Protein AF-A0A539E2A4-F1 (afdb_monomer_lite)

pLDDT: mean 96.12, std 3.12, range [81.56, 98.38]

Structure (mmCIF, N/CA/C/O backbone):
data_AF-A0A539E2A4-F1
#
_entry.id   AF-A0A539E2A4-F1
#
loop_
_atom_site.group_PDB
_atom_site.id
_atom_site.type_symbol
_atom_site.label_atom_id
_atom_site.label_alt_id
_atom_site.label_comp_id
_atom_site.label_asym_id
_atom_site.label_entity_id
_atom_site.label_seq_id
_atom_site.pdbx_PDB_ins_code
_atom_site.Cartn_x
_atom_site.Cartn_y
_atom_site.Cartn_z
_atom_site.occupancy
_atom_site.B_iso_or_equiv
_atom_site.auth_seq_id
_atom_site.auth_comp_id
_atom_site.auth_asym_id
_atom_site.auth_atom_id
_atom_site.pdbx_PDB_model_num
ATOM 1 N N . VAL A 1 1 ? -4.974 3.819 1.420 1.00 92.81 1 VAL A N 1
ATOM 2 C CA . VAL A 1 1 ? -4.008 2.809 0.925 1.00 92.81 1 VAL A CA 1
ATOM 3 C C . VAL A 1 1 ? -2.714 2.989 1.701 1.00 92.81 1 VAL A C 1
ATOM 5 O O . VAL A 1 1 ? -2.343 4.132 1.936 1.00 92.81 1 VAL A O 1
ATOM 8 N N . VAL A 1 2 ? -2.080 1.909 2.149 1.00 97.19 2 VAL A N 1
ATOM 9 C CA . VAL A 1 2 ? -0.788 1.919 2.851 1.00 97.19 2 VAL A CA 1
ATOM 10 C C . VAL A 1 2 ? 0.276 1.265 1.977 1.00 97.19 2 VAL A C 1
ATOM 12 O O . VAL A 1 2 ? 0.009 0.261 1.316 1.00 97.19 2 VAL A O 1
ATOM 15 N N . ILE A 1 3 ? 1.469 1.862 1.947 1.00 96.88 3 ILE A N 1
ATOM 16 C CA . ILE A 1 3 ? 2.559 1.479 1.044 1.00 96.88 3 ILE A CA 1
ATOM 17 C C . ILE A 1 3 ? 3.883 1.547 1.808 1.00 96.88 3 ILE A C 1
ATOM 19 O O . ILE A 1 3 ? 4.110 2.457 2.604 1.00 96.88 3 ILE A O 1
ATOM 23 N N . CYS A 1 4 ? 4.754 0.571 1.580 1.00 96.31 4 CYS A N 1
ATOM 24 C CA . CYS A 1 4 ? 6.162 0.625 1.956 1.00 96.31 4 CYS A CA 1
ATOM 25 C C . CYS A 1 4 ? 7.008 0.036 0.819 1.00 96.31 4 CYS A C 1
ATOM 27 O O . CYS A 1 4 ? 6.473 -0.262 -0.245 1.00 96.31 4 CYS A O 1
ATOM 29 N N . HIS A 1 5 ? 8.312 -0.151 1.035 1.00 96.44 5 HIS A N 1
ATOM 30 C CA . HIS A 1 5 ? 9.202 -0.616 -0.030 1.00 96.44 5 HIS A CA 1
ATOM 31 C C . HIS A 1 5 ? 8.800 -1.983 -0.622 1.00 96.44 5 HIS A C 1
ATOM 33 O O . HIS A 1 5 ? 8.655 -2.093 -1.830 1.00 96.44 5 HIS A O 1
ATOM 39 N N . HIS A 1 6 ? 8.515 -2.978 0.233 1.00 96.25 6 HIS A N 1
ATOM 40 C CA . HIS A 1 6 ? 8.187 -4.359 -0.172 1.00 96.25 6 HIS A CA 1
ATOM 41 C C . HIS A 1 6 ? 6.830 -4.870 0.361 1.00 96.25 6 HIS A C 1
ATOM 43 O O . HIS A 1 6 ? 6.586 -6.070 0.432 1.00 96.25 6 HI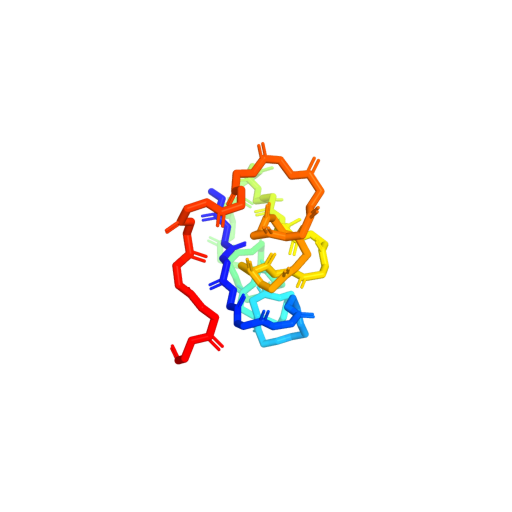S A O 1
ATOM 49 N N . GLY A 1 7 ? 5.952 -3.988 0.843 1.00 95.75 7 GLY A N 1
ATOM 50 C CA . GLY A 1 7 ? 4.607 -4.345 1.329 1.00 95.75 7 GLY A CA 1
ATOM 51 C C . GLY A 1 7 ? 4.507 -4.937 2.750 1.00 95.75 7 GLY A C 1
ATOM 52 O O . GLY A 1 7 ? 3.435 -4.868 3.348 1.00 95.75 7 GLY A O 1
ATOM 53 N N . MET A 1 8 ? 5.594 -5.456 3.340 1.00 96.81 8 MET A N 1
ATOM 54 C CA . MET A 1 8 ? 5.579 -6.094 4.679 1.00 96.81 8 MET A CA 1
ATOM 55 C C . MET A 1 8 ? 5.301 -5.101 5.823 1.00 96.81 8 MET A C 1
ATOM 57 O O . MET A 1 8 ? 4.444 -5.318 6.676 1.00 96.81 8 MET A O 1
ATOM 61 N N . ARG A 1 9 ? 6.008 -3.962 5.841 1.00 97.56 9 ARG A N 1
ATOM 62 C CA . ARG A 1 9 ? 5.835 -2.942 6.898 1.00 97.56 9 ARG A CA 1
ATOM 63 C C . ARG A 1 9 ? 4.477 -2.245 6.814 1.00 97.56 9 ARG A C 1
ATOM 65 O O . ARG A 1 9 ? 3.853 -1.975 7.836 1.00 97.56 9 ARG A O 1
ATOM 72 N N . SER A 1 10 ? 4.009 -1.967 5.597 1.00 97.06 10 SER A N 1
ATOM 73 C CA . SER A 1 10 ? 2.705 -1.348 5.380 1.00 97.06 10 SER A CA 1
ATOM 74 C C . SER A 1 10 ? 1.566 -2.304 5.711 1.00 97.06 10 SER A C 1
ATOM 76 O O . SER A 1 10 ? 0.542 -1.842 6.200 1.00 97.06 10 SER A O 1
ATOM 78 N N . GLN A 1 11 ? 1.754 -3.620 5.565 1.00 97.81 11 GLN A N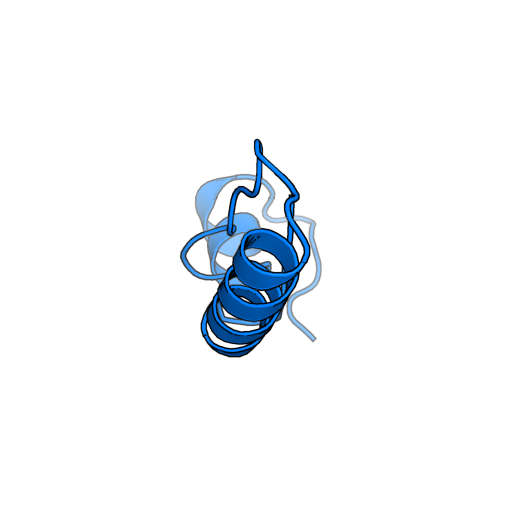 1
ATOM 79 C CA . GLN A 1 11 ? 0.794 -4.607 6.057 1.00 97.81 11 GLN A CA 1
ATOM 80 C C . GLN A 1 11 ? 0.603 -4.497 7.574 1.00 97.81 11 GLN A C 1
ATOM 82 O O . GLN A 1 11 ? -0.531 -4.419 8.045 1.00 97.81 11 GLN A O 1
ATOM 87 N N . GLN A 1 12 ? 1.694 -4.428 8.343 1.00 97.94 12 GLN A N 1
ATOM 88 C CA . GLN A 1 12 ? 1.619 -4.294 9.800 1.00 97.94 12 GLN A CA 1
ATOM 89 C C . GLN A 1 12 ? 0.950 -2.974 10.218 1.00 97.94 12 GLN A C 1
ATOM 91 O O . GLN A 1 12 ? 0.061 -2.974 11.070 1.00 97.94 12 GLN A O 1
ATOM 96 N N . ALA A 1 13 ? 1.296 -1.865 9.555 1.00 98.06 13 ALA A N 1
ATOM 97 C CA . ALA A 1 13 ? 0.617 -0.583 9.747 1.00 98.06 13 ALA A CA 1
ATOM 98 C C . ALA A 1 13 ? -0.875 -0.652 9.368 1.00 98.06 13 ALA A C 1
ATOM 100 O O . ALA A 1 13 ? -1.723 -0.080 10.050 1.00 98.06 13 ALA A O 1
ATOM 101 N N . GLY A 1 14 ? -1.214 -1.391 8.311 1.00 98.25 14 GLY A N 1
ATOM 102 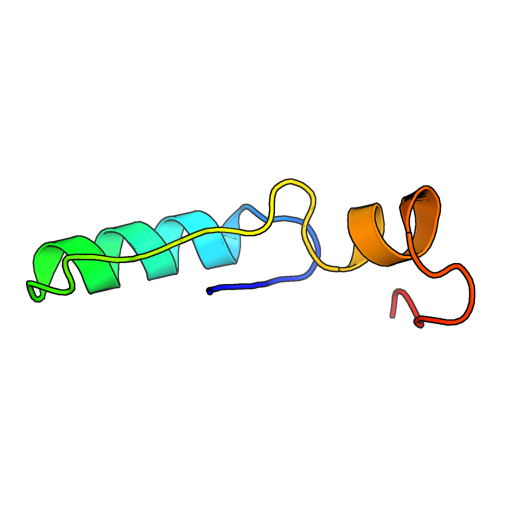C CA . GLY A 1 14 ? -2.588 -1.615 7.885 1.00 98.25 14 GLY A CA 1
ATOM 103 C C . GLY A 1 14 ? -3.410 -2.364 8.933 1.00 98.25 14 GLY A C 1
ATOM 104 O O . GLY A 1 14 ? -4.532 -1.960 9.229 1.00 98.25 14 GLY A O 1
ATOM 105 N N . HIS A 1 15 ? -2.840 -3.400 9.555 1.00 98.00 15 HIS A N 1
ATOM 106 C CA . HIS A 1 15 ? -3.479 -4.105 10.670 1.00 98.00 15 HIS A CA 1
ATOM 107 C C . HIS A 1 15 ? -3.736 -3.189 11.865 1.00 98.00 15 HIS A C 1
ATOM 109 O O . HIS A 1 15 ? -4.835 -3.212 12.419 1.00 98.00 15 HIS A O 1
ATOM 115 N N . TYR A 1 16 ? -2.771 -2.338 12.209 1.00 98.25 16 TYR A N 1
ATOM 116 C CA . TYR A 1 16 ? -2.945 -1.348 13.267 1.00 98.25 16 TYR A CA 1
ATOM 117 C C . TYR A 1 16 ? -4.076 -0.350 12.953 1.00 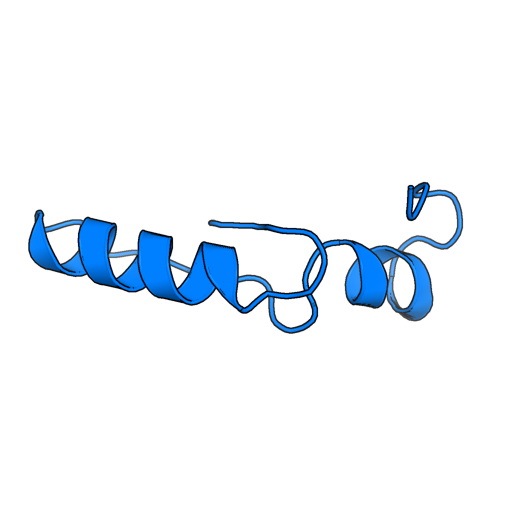98.25 16 TYR A C 1
ATOM 119 O O . TYR A 1 16 ? -4.933 -0.090 13.796 1.00 98.25 16 TYR A O 1
ATOM 127 N N . LEU A 1 17 ? -4.155 0.154 11.716 1.00 98.12 17 LEU A N 1
ATOM 128 C CA . LEU A 1 17 ? -5.254 1.027 11.282 1.00 98.12 17 LEU A CA 1
ATOM 129 C C . LEU A 1 17 ? -6.612 0.315 11.362 1.00 98.12 17 LEU A C 1
ATOM 131 O O . LEU A 1 17 ? -7.581 0.889 11.855 1.00 98.12 17 LEU A O 1
ATOM 135 N N . MET A 1 18 ? -6.693 -0.947 10.943 1.00 97.94 18 MET A N 1
ATOM 136 C CA . MET A 1 18 ? -7.929 -1.724 11.074 1.00 97.94 18 MET A CA 1
ATOM 137 C C . MET A 1 18 ? -8.362 -1.870 12.541 1.00 97.94 18 MET A C 1
ATOM 139 O O . MET A 1 18 ? -9.546 -1.718 12.841 1.00 97.94 18 MET A O 1
ATOM 143 N N . GLN A 1 19 ? -7.420 -2.076 13.470 1.00 98.12 19 GLN A N 1
ATOM 144 C CA . GLN A 1 19 ? -7.707 -2.128 14.912 1.00 98.12 19 GLN A CA 1
ATOM 145 C C . GLN A 1 19 ? -8.235 -0.800 15.470 1.00 98.12 19 GLN A C 1
ATOM 147 O O . GLN A 1 19 ? -9.057 -0.807 16.382 1.00 98.12 19 GLN A O 1
ATOM 152 N N . MET A 1 20 ? -7.825 0.336 14.902 1.00 98.06 20 MET A N 1
ATOM 153 C CA . MET A 1 20 ? -8.347 1.660 15.268 1.00 98.06 20 MET A CA 1
ATOM 154 C C . MET A 1 20 ? -9.732 1.966 14.668 1.00 98.06 20 MET A C 1
ATOM 156 O O . MET A 1 20 ? -10.257 3.061 14.858 1.00 98.06 20 MET A O 1
ATOM 160 N N . GLY A 1 21 ? -10.340 1.020 13.946 1.00 98.38 21 GLY A N 1
ATOM 161 C CA . GLY A 1 21 ? -11.688 1.158 13.391 1.00 98.38 21 GLY A CA 1
ATOM 162 C C . GLY A 1 21 ? -11.739 1.697 11.961 1.00 98.38 21 GLY A C 1
ATOM 163 O O . GLY A 1 21 ? -12.830 1.966 11.449 1.00 98.38 21 GLY A O 1
ATOM 164 N N . PHE A 1 22 ? -10.597 1.827 11.276 1.00 98.19 22 PHE A N 1
ATOM 165 C CA . PHE A 1 22 ? -10.593 2.141 9.849 1.00 98.19 22 PHE A CA 1
ATOM 166 C C . PHE A 1 22 ? -11.143 0.951 9.055 1.00 98.19 22 PHE A C 1
ATOM 168 O O . PHE A 1 22 ? -10.556 -0.127 9.024 1.00 98.19 22 PHE A O 1
ATOM 175 N N . LYS A 1 23 ? -12.280 1.157 8.383 1.00 96.31 23 LYS A N 1
ATOM 176 C CA . LYS A 1 23 ? -13.010 0.088 7.677 1.00 96.31 23 LYS A CA 1
ATOM 177 C C . LYS A 1 23 ? -12.450 -0.243 6.294 1.00 96.31 23 LYS A C 1
ATOM 179 O O . LYS A 1 23 ? -12.729 -1.310 5.764 1.00 96.31 23 LYS A O 1
ATOM 184 N N . GLN A 1 24 ? -11.705 0.682 5.692 1.00 97.50 24 GLN A N 1
ATOM 185 C CA . GLN A 1 24 ? -11.195 0.556 4.327 1.00 97.50 24 GLN A CA 1
ATOM 186 C C . GLN A 1 24 ? -9.689 0.793 4.313 1.00 97.50 24 GLN A C 1
ATOM 188 O O . GLN A 1 24 ? -9.207 1.904 4.087 1.00 97.50 24 GLN A O 1
ATOM 193 N N . VAL A 1 25 ? -8.942 -0.273 4.584 1.00 97.75 25 VAL A N 1
ATOM 194 C CA . VAL A 1 25 ? -7.481 -0.266 4.566 1.00 97.75 25 VAL A CA 1
ATOM 195 C C . VAL A 1 25 ? -7.013 -1.235 3.490 1.00 97.75 25 VAL A C 1
ATOM 197 O O . VAL A 1 25 ? -7.317 -2.420 3.535 1.00 97.75 25 VAL A O 1
ATOM 200 N N . ILE A 1 26 ? -6.277 -0.715 2.512 1.00 97.94 26 ILE A N 1
ATOM 201 C CA . ILE A 1 26 ? -5.721 -1.488 1.396 1.00 97.94 26 ILE A CA 1
ATOM 202 C C . ILE A 1 26 ? -4.204 -1.398 1.490 1.00 97.94 26 ILE A C 1
ATOM 204 O O . ILE A 1 26 ? -3.678 -0.287 1.574 1.00 97.94 26 ILE A O 1
ATOM 208 N N . ASN A 1 27 ? -3.522 -2.540 1.471 1.00 97.62 27 ASN A N 1
ATOM 209 C CA . ASN A 1 27 ? -2.065 -2.633 1.420 1.00 97.62 27 ASN A CA 1
ATOM 210 C C . ASN A 1 27 ? -1.611 -2.920 -0.014 1.00 97.62 27 ASN A C 1
ATOM 212 O O . ASN A 1 27 ? -2.121 -3.855 -0.629 1.00 97.62 27 ASN A O 1
ATOM 216 N N . LEU A 1 28 ? -0.647 -2.153 -0.525 1.00 96.88 28 LEU A N 1
ATOM 217 C CA . LEU A 1 28 ? -0.038 -2.449 -1.821 1.00 96.88 28 LEU A CA 1
ATOM 218 C C . LEU A 1 28 ? 0.895 -3.660 -1.684 1.00 96.88 28 LEU A C 1
ATOM 220 O O . LEU A 1 28 ? 1.951 -3.578 -1.049 1.00 96.88 28 LEU A O 1
ATOM 224 N N . VAL A 1 29 ? 0.487 -4.791 -2.259 1.00 96.12 29 VAL A N 1
ATOM 225 C CA . VAL A 1 29 ? 1.291 -6.021 -2.283 1.00 96.12 29 VAL A CA 1
ATOM 226 C C . VAL A 1 29 ? 2.575 -5.769 -3.070 1.00 96.12 29 VAL A C 1
ATOM 228 O O . VAL A 1 29 ? 2.549 -5.106 -4.098 1.00 96.12 29 VAL A O 1
ATOM 231 N N . GLY A 1 30 ? 3.709 -6.240 -2.546 1.00 95.44 30 GLY A N 1
ATOM 232 C CA . GLY A 1 30 ? 5.025 -6.002 -3.147 1.00 95.44 30 GLY A CA 1
ATOM 233 C C . GLY A 1 30 ? 5.559 -4.573 -2.982 1.00 95.44 30 GLY A C 1
ATOM 234 O O . GLY A 1 30 ? 6.729 -4.329 -3.259 1.00 95.44 30 GLY A O 1
ATOM 235 N N . GLY A 1 31 ? 4.756 -3.650 -2.441 1.00 96.44 31 GLY A N 1
ATOM 236 C CA . GLY A 1 31 ? 5.167 -2.277 -2.170 1.00 96.44 31 GLY A CA 1
ATOM 237 C C . GLY A 1 31 ? 5.463 -1.460 -3.428 1.00 96.44 31 GLY A C 1
ATOM 238 O O . GLY A 1 31 ? 5.018 -1.788 -4.527 1.00 96.44 31 GLY A O 1
ATOM 239 N N . ILE A 1 32 ? 6.206 -0.367 -3.251 1.00 96.50 32 ILE A N 1
ATOM 240 C CA . ILE A 1 32 ? 6.598 0.502 -4.370 1.00 96.50 32 ILE A CA 1
ATOM 241 C C . ILE A 1 32 ? 7.584 -0.191 -5.324 1.00 96.50 32 ILE A C 1
ATOM 243 O O . ILE A 1 32 ? 7.609 0.140 -6.501 1.00 96.50 32 ILE A O 1
ATOM 247 N N . ASP A 1 33 ? 8.341 -1.188 -4.850 1.00 96.25 33 ASP A N 1
ATOM 248 C CA . ASP A 1 33 ? 9.256 -1.972 -5.688 1.00 96.25 33 ASP A CA 1
ATOM 249 C C . ASP A 1 33 ? 8.503 -2.784 -6.756 1.00 96.25 33 ASP A C 1
ATOM 251 O O . ASP A 1 33 ? 8.858 -2.735 -7.932 1.00 96.25 33 ASP A O 1
ATOM 255 N N . ALA A 1 34 ? 7.418 -3.472 -6.382 1.00 96.56 34 ALA A N 1
ATOM 256 C CA . ALA A 1 34 ? 6.586 -4.189 -7.353 1.00 96.56 34 ALA A CA 1
ATOM 257 C C . ALA A 1 34 ? 5.869 -3.226 -8.309 1.00 96.56 34 ALA A C 1
ATOM 259 O O . ALA A 1 34 ? 5.851 -3.453 -9.515 1.00 96.56 34 ALA A O 1
ATOM 260 N N . TRP A 1 35 ? 5.358 -2.101 -7.798 1.00 96.44 35 TRP A N 1
ATOM 261 C CA . TRP A 1 35 ? 4.759 -1.059 -8.638 1.00 96.44 35 TRP A CA 1
ATOM 262 C C . TRP A 1 35 ? 5.736 -0.529 -9.691 1.00 96.44 35 TRP A C 1
ATOM 264 O O . TRP A 1 35 ? 5.378 -0.420 -10.864 1.00 96.44 35 TRP A O 1
ATOM 274 N N . ALA A 1 36 ? 6.974 -0.249 -9.285 1.00 97.12 36 ALA A N 1
ATOM 275 C CA . ALA A 1 36 ? 8.011 0.233 -10.184 1.00 97.12 36 ALA A CA 1
ATOM 276 C C . ALA A 1 36 ? 8.375 -0.793 -11.268 1.00 97.12 36 ALA A C 1
ATOM 278 O O . ALA A 1 36 ? 8.795 -0.427 -12.356 1.00 97.12 36 ALA A O 1
ATOM 279 N N . ARG A 1 37 ? 8.217 -2.092 -11.009 1.00 95.31 37 ARG A N 1
ATOM 280 C CA . ARG A 1 37 ? 8.535 -3.139 -11.994 1.00 95.31 37 ARG A CA 1
ATOM 281 C C . ARG A 1 37 ? 7.367 -3.478 -12.910 1.00 95.31 37 ARG A C 1
ATOM 283 O O . ARG A 1 37 ? 7.591 -3.830 -14.064 1.00 95.31 37 ARG A O 1
ATOM 290 N N . GLU A 1 38 ? 6.147 -3.412 -12.391 1.00 96.88 38 GLU A N 1
ATOM 291 C CA . GLU A 1 38 ? 4.963 -3.973 -13.050 1.00 96.88 38 GLU A CA 1
ATOM 292 C C . GLU A 1 38 ? 4.029 -2.910 -13.637 1.00 96.88 38 GLU A C 1
ATOM 294 O O . GLU A 1 38 ? 3.284 -3.213 -14.568 1.00 96.88 38 GLU A O 1
ATOM 299 N N . VAL A 1 39 ? 4.050 -1.679 -13.111 1.00 96.88 39 VAL A N 1
ATOM 300 C CA . VAL A 1 39 ? 3.080 -0.632 -13.472 1.00 96.88 39 VAL A CA 1
ATOM 301 C C . VAL A 1 39 ? 3.754 0.6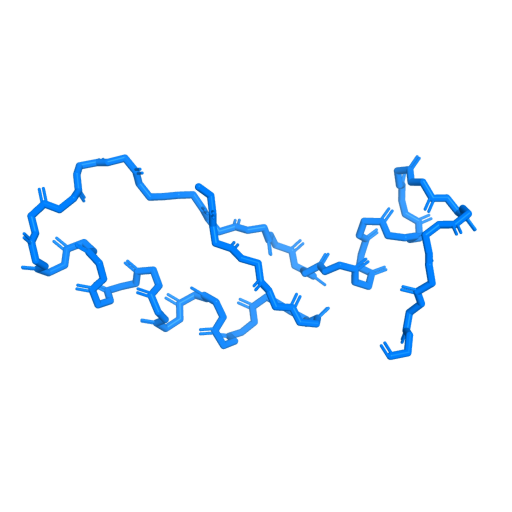15 -14.029 1.00 96.88 39 VAL A C 1
ATOM 303 O O . VAL A 1 39 ? 3.405 1.054 -15.122 1.00 96.88 39 VAL A O 1
ATOM 306 N N . ASP A 1 40 ? 4.713 1.187 -13.300 1.00 96.31 40 ASP A N 1
ATOM 307 C CA . ASP A 1 40 ? 5.413 2.401 -13.721 1.00 96.31 40 ASP A CA 1
ATOM 308 C C . ASP A 1 40 ? 6.925 2.273 -13.535 1.00 96.31 40 ASP A C 1
ATOM 310 O O . ASP A 1 40 ? 7.477 2.575 -12.477 1.00 96.31 40 ASP A O 1
ATOM 314 N N . THR A 1 41 ? 7.605 1.909 -14.620 1.00 94.81 41 THR A N 1
ATOM 315 C CA . THR A 1 41 ? 9.062 1.724 -14.668 1.00 94.81 41 THR A CA 1
ATOM 316 C C . THR A 1 41 ? 9.873 3.005 -14.530 1.00 94.81 41 THR A C 1
ATOM 318 O O . THR A 1 41 ? 11.101 2.942 -14.501 1.00 94.81 41 THR A O 1
ATOM 321 N N . THR A 1 42 ? 9.226 4.171 -14.460 1.00 96.19 42 THR A N 1
ATOM 322 C CA . THR A 1 42 ? 9.901 5.441 -14.162 1.00 96.19 42 THR A CA 1
ATOM 323 C C . THR A 1 42 ? 9.951 5.744 -12.665 1.00 96.19 42 THR A C 1
ATOM 325 O O . THR A 1 42 ? 10.733 6.597 -12.240 1.00 96.19 42 THR A O 1
ATOM 328 N N . THR A 1 43 ? 9.166 5.026 -11.854 1.00 93.00 43 THR A N 1
ATOM 329 C CA . THR A 1 43 ? 9.174 5.160 -10.39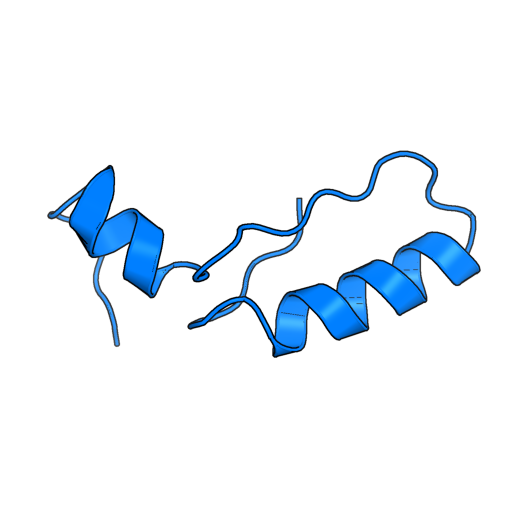7 1.00 93.00 43 THR A CA 1
ATOM 330 C C . THR A 1 43 ? 10.510 4.654 -9.825 1.00 93.00 43 THR A C 1
ATOM 332 O O . THR A 1 43 ? 10.876 3.500 -10.056 1.00 93.00 43 THR A O 1
ATOM 335 N N . PRO A 1 44 ? 11.251 5.466 -9.046 1.00 88.88 44 PRO A N 1
ATOM 336 C CA . PRO A 1 44 ? 12.502 5.018 -8.443 1.00 88.88 44 PRO A CA 1
ATOM 337 C C . PRO A 1 44 ? 12.301 4.004 -7.307 1.00 88.88 44 PRO A C 1
ATOM 339 O O . PRO A 1 44 ? 11.366 4.120 -6.516 1.00 88.88 44 PRO A O 1
ATOM 342 N N . THR A 1 45 ? 13.220 3.042 -7.192 1.00 86.50 45 THR A N 1
ATOM 343 C CA . THR A 1 45 ? 13.177 1.930 -6.217 1.00 86.50 45 THR A CA 1
ATOM 344 C C . THR A 1 45 ? 14.173 2.083 -5.061 1.00 86.50 45 THR A C 1
ATOM 346 O O . THR A 1 45 ? 14.604 1.082 -4.489 1.00 86.50 45 THR A O 1
ATOM 349 N N . TYR A 1 46 ? 14.636 3.304 -4.783 1.00 81.56 46 TYR A N 1
ATOM 350 C CA . TYR A 1 46 ? 15.649 3.568 -3.754 1.00 81.56 46 TYR A CA 1
ATOM 351 C C . TYR A 1 46 ? 15.042 3.987 -2.412 1.00 81.56 46 TYR A C 1
ATOM 353 O O . TYR A 1 46 ? 13.975 4.642 -2.402 1.00 81.56 46 TYR A O 1
#

Radius of gyration: 11.56 Å; chains: 1; bounding box: 29×12×30 Å

Sequence (46 aa):
VVICHHGMRSQQAGHYLMQMGFKQVINLVGGIDAWAREVDTTTPTY

Foldseek 3Di:
DFFDLQQPVSVVVQVVVVVVVDPDGDTDHGGVPCCCVPPNVVRDND

Secondary structure (DSSP, 8-state):
-B--SSSHHHHHHHHHHHHTT-S---B-TTHHHHHHHHT-TTS---